Protein AF-A0A7X1M664-F1 (afdb_monomer_lite)

Radius of gyration: 10.83 Å; chains: 1; bounding box: 18×31×27 Å

Foldseek 3Di:
DPCPPPQDLVRDPLLVVCCVQLVDHSVVSVVLCVVPNSPSVVSSVVSNVVVVVD

Structure (mmCIF, N/CA/C/O backbone):
data_AF-A0A7X1M664-F1
#
_entry.id   AF-A0A7X1M664-F1
#
loop_
_atom_site.group_PDB
_atom_site.id
_atom_site.type_symbol
_atom_site.label_atom_id
_atom_site.label_alt_id
_atom_site.label_comp_id
_atom_site.label_asym_id
_atom_site.label_entity_id
_atom_site.label_seq_id
_atom_site.pdbx_PDB_ins_code
_atom_site.Cartn_x
_atom_site.Cartn_y
_atom_site.Cartn_z
_atom_site.occupancy
_atom_site.B_iso_or_equiv
_atom_site.auth_seq_id
_atom_site.auth_comp_id
_atom_site.auth_asym_id
_atom_site.auth_atom_id
_atom_site.pdbx_PDB_model_num
ATOM 1 N N . MET A 1 1 ? -0.760 -25.019 -12.861 1.00 42.59 1 MET A N 1
ATOM 2 C CA . MET A 1 1 ? 0.104 -24.084 -12.114 1.00 42.59 1 MET A CA 1
ATOM 3 C C . MET A 1 1 ? -0.624 -22.754 -12.052 1.00 42.59 1 MET A C 1
ATOM 5 O O . MET A 1 1 ? -1.022 -22.286 -13.105 1.00 42.59 1 MET A O 1
ATOM 9 N N . SER A 1 2 ? -0.879 -22.192 -10.868 1.00 44.34 2 SER A N 1
ATOM 10 C CA . SER A 1 2 ? -1.489 -20.859 -10.772 1.00 44.34 2 SER A CA 1
ATOM 11 C C . SER A 1 2 ? -0.451 -19.825 -11.189 1.00 44.34 2 SER A C 1
ATOM 13 O O . SER A 1 2 ? 0.483 -19.543 -10.439 1.00 44.34 2 SER A O 1
ATOM 15 N N . GLU A 1 3 ? -0.582 -19.327 -12.412 1.00 52.19 3 GLU A N 1
ATOM 16 C CA . GLU A 1 3 ? 0.210 -18.235 -12.964 1.00 52.19 3 GLU A CA 1
ATOM 17 C C . GLU A 1 3 ? -0.086 -16.981 -12.141 1.00 52.19 3 GLU A C 1
ATOM 19 O O . GLU A 1 3 ? -1.040 -16.252 -12.400 1.00 52.19 3 GLU A O 1
ATOM 24 N N . LYS A 1 4 ? 0.698 -16.747 -11.083 1.00 59.19 4 LYS A N 1
ATOM 25 C CA . LYS A 1 4 ? 0.746 -15.420 -10.478 1.00 59.19 4 LYS A CA 1
ATOM 26 C C . LYS A 1 4 ? 1.340 -14.506 -11.548 1.00 59.19 4 LYS A C 1
ATOM 28 O O . LYS A 1 4 ? 2.496 -14.744 -11.917 1.00 59.19 4 LYS A O 1
ATOM 33 N N . PRO A 1 5 ? 0.595 -13.519 -12.079 1.00 55.44 5 PRO A N 1
ATOM 34 C CA . PRO A 1 5 ? 1.160 -12.587 -13.036 1.00 55.44 5 PRO A CA 1
ATOM 35 C C . PRO A 1 5 ? 2.393 -11.973 -12.384 1.00 55.44 5 PRO A C 1
ATOM 37 O O . PRO A 1 5 ? 2.338 -11.413 -11.290 1.00 55.44 5 PRO A O 1
ATOM 40 N N . THR A 1 6 ? 3.538 -12.190 -13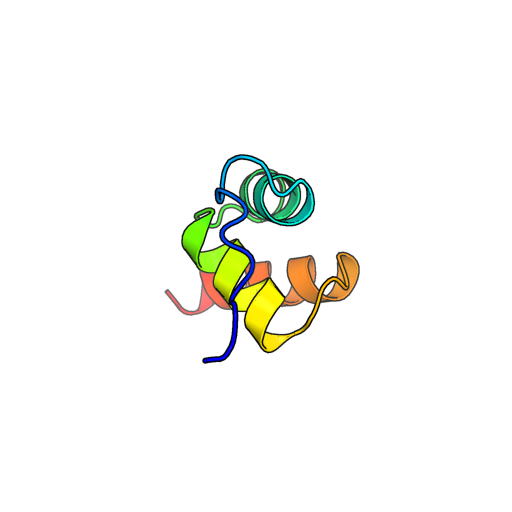.020 1.00 58.78 6 THR A N 1
ATOM 41 C CA . THR A 1 6 ? 4.853 -11.769 -12.539 1.00 58.78 6 THR A CA 1
ATOM 42 C C . THR A 1 6 ? 5.050 -10.290 -12.850 1.00 58.78 6 THR A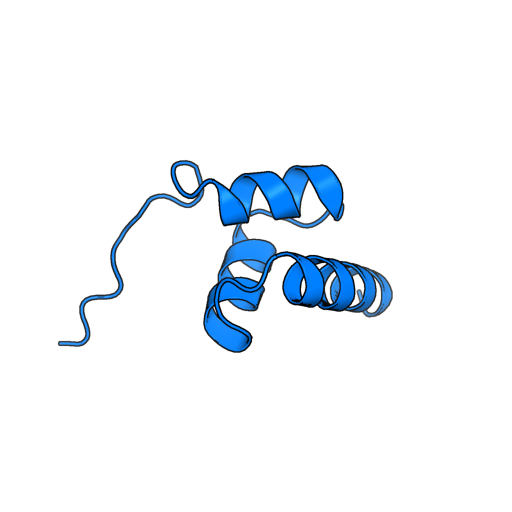 C 1
ATOM 44 O O . THR A 1 6 ? 6.122 -9.889 -13.294 1.00 58.78 6 THR A O 1
ATOM 47 N N . THR A 1 7 ? 4.000 -9.477 -12.691 1.00 62.31 7 THR A N 1
ATOM 48 C CA . THR A 1 7 ? 4.115 -8.033 -12.834 1.00 62.31 7 THR A CA 1
ATOM 49 C C . THR A 1 7 ? 5.142 -7.587 -11.802 1.00 62.31 7 THR A C 1
ATOM 51 O O . THR A 1 7 ? 4.965 -7.861 -10.606 1.00 62.31 7 THR A O 1
ATOM 54 N N . PRO A 1 8 ? 6.255 -6.974 -12.232 1.00 69.06 8 PRO A N 1
ATOM 55 C CA . PRO A 1 8 ? 7.237 -6.458 -11.302 1.00 69.06 8 PRO A CA 1
ATOM 56 C C . PRO A 1 8 ? 6.539 -5.524 -10.312 1.00 69.06 8 PRO A C 1
ATOM 58 O O . PRO A 1 8 ? 5.692 -4.724 -10.702 1.00 69.06 8 PRO A O 1
ATOM 61 N N . LEU A 1 9 ? 6.922 -5.582 -9.034 1.00 66.94 9 LEU A N 1
ATOM 62 C CA . LEU A 1 9 ? 6.439 -4.649 -7.999 1.00 66.94 9 LEU A CA 1
ATOM 63 C C . LEU A 1 9 ? 6.592 -3.179 -8.425 1.00 66.94 9 LEU A C 1
ATOM 65 O O . LEU A 1 9 ? 5.855 -2.308 -7.984 1.00 66.94 9 LEU A O 1
ATOM 69 N N . THR A 1 10 ? 7.581 -2.924 -9.280 1.00 66.00 10 THR A N 1
ATOM 70 C CA . THR A 1 10 ? 7.935 -1.628 -9.853 1.00 66.00 10 THR A CA 1
ATOM 71 C C . THR A 1 10 ? 7.133 -1.259 -11.100 1.00 66.00 10 THR A C 1
ATOM 73 O O . THR A 1 10 ? 7.376 -0.190 -11.649 1.00 66.00 10 THR A O 1
ATOM 76 N N . ASP A 1 11 ? 6.224 -2.103 -11.578 1.00 78.56 11 ASP A N 1
ATOM 77 C CA . ASP A 1 11 ? 5.376 -1.840 -12.749 1.00 78.56 11 ASP A CA 1
ATOM 78 C C . ASP A 1 11 ? 3.898 -1.677 -12.361 1.00 78.56 11 ASP A C 1
ATOM 80 O O . ASP A 1 11 ? 3.156 -0.963 -13.025 1.00 78.56 11 ASP A O 1
ATOM 84 N N . ASP A 1 12 ? 3.480 -2.258 -11.231 1.00 85.81 12 ASP A N 1
ATOM 85 C CA . ASP A 1 12 ? 2.099 -2.168 -10.754 1.00 85.81 12 ASP A CA 1
ATOM 86 C C . ASP A 1 12 ? 1.821 -0.785 -10.123 1.00 85.81 12 ASP A C 1
ATOM 88 O O . ASP A 1 12 ? 2.384 -0.412 -9.086 1.00 85.81 12 ASP A O 1
ATOM 92 N N . GLU A 1 13 ? 0.963 0.004 -10.776 1.00 88.94 13 GLU A N 1
ATOM 93 C CA . GLU A 1 13 ? 0.630 1.369 -10.350 1.00 88.94 13 GLU A CA 1
ATOM 94 C C . GLU A 1 13 ? -0.033 1.411 -8.969 1.00 88.94 13 GLU A C 1
ATOM 96 O O . GLU A 1 13 ? 0.218 2.338 -8.201 1.00 88.94 13 GLU A O 1
ATOM 101 N N . ASP A 1 14 ? -0.831 0.400 -8.613 1.00 87.81 14 ASP A N 1
ATOM 102 C CA . ASP A 1 14 ? -1.485 0.347 -7.304 1.00 87.81 14 ASP A CA 1
ATOM 103 C C . ASP A 1 14 ? -0.471 0.065 -6.187 1.00 87.81 14 ASP A C 1
ATOM 105 O O . ASP A 1 14 ? -0.577 0.628 -5.096 1.00 87.81 14 ASP A O 1
ATOM 109 N N . ILE A 1 15 ? 0.559 -0.744 -6.466 1.00 90.25 15 ILE A N 1
ATOM 110 C CA . ILE A 1 15 ? 1.664 -0.998 -5.530 1.00 90.25 15 ILE A CA 1
ATOM 111 C C . ILE A 1 15 ? 2.462 0.283 -5.283 1.00 90.25 15 ILE A C 1
ATOM 113 O O . ILE A 1 15 ? 2.720 0.621 -4.126 1.00 90.25 15 ILE A O 1
ATOM 117 N N . LYS A 1 16 ? 2.829 1.007 -6.350 1.00 89.94 16 LYS A N 1
ATOM 118 C CA . LYS A 1 16 ? 3.527 2.299 -6.236 1.00 89.94 16 LYS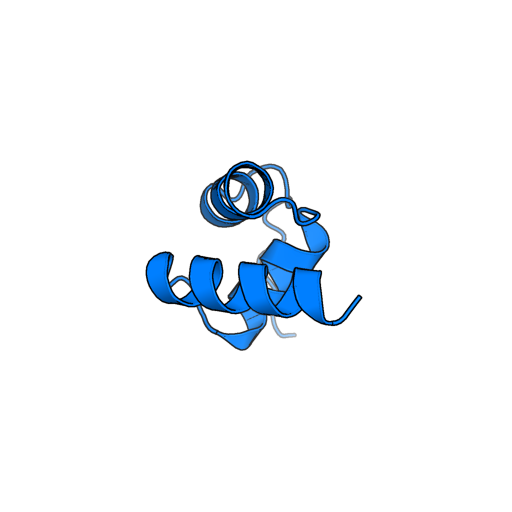 A CA 1
ATOM 119 C C . LYS A 1 16 ? 2.696 3.302 -5.459 1.00 89.94 16 LYS A C 1
ATOM 121 O O . LYS A 1 16 ? 3.174 3.857 -4.477 1.00 89.94 16 LYS A O 1
ATOM 126 N N . PHE A 1 17 ? 1.431 3.453 -5.844 1.00 89.94 17 PHE A N 1
ATOM 127 C CA . PHE A 1 17 ? 0.509 4.364 -5.187 1.00 89.94 17 PHE A CA 1
ATOM 128 C C . PHE A 1 17 ? 0.427 4.085 -3.684 1.00 89.94 17 PHE A C 1
ATOM 130 O O . PHE A 1 17 ? 0.539 5.011 -2.885 1.00 89.94 17 PHE A O 1
ATOM 137 N N . LEU A 1 18 ? 0.284 2.824 -3.274 1.00 90.12 18 LEU A N 1
ATOM 138 C CA . LEU A 1 18 ? 0.246 2.469 -1.856 1.00 90.12 18 LEU A CA 1
ATOM 139 C C . LEU A 1 18 ? 1.562 2.733 -1.137 1.00 90.12 18 LEU A C 1
ATOM 141 O O . LEU A 1 18 ? 1.534 3.264 -0.028 1.00 90.12 18 LEU A O 1
ATOM 145 N N . ALA A 1 19 ? 2.693 2.383 -1.746 1.00 89.94 19 ALA A N 1
ATOM 146 C CA . ALA A 1 19 ? 3.999 2.621 -1.148 1.00 89.94 19 ALA A CA 1
ATOM 147 C C . ALA A 1 19 ? 4.251 4.124 -0.931 1.00 89.94 19 ALA A C 1
ATOM 149 O O . ALA A 1 19 ? 4.670 4.527 0.151 1.00 89.94 19 ALA A O 1
ATOM 150 N N . GLU A 1 20 ? 3.905 4.957 -1.916 1.00 89.31 20 GLU A N 1
ATOM 151 C CA . GLU A 1 20 ? 4.073 6.414 -1.858 1.00 89.31 20 GLU A CA 1
ATOM 152 C C . GLU A 1 20 ? 3.068 7.109 -0.926 1.00 89.31 20 GLU A C 1
ATOM 154 O O . GLU A 1 20 ? 3.403 8.117 -0.310 1.00 89.31 20 GLU A O 1
ATOM 159 N N . ASN A 1 21 ? 1.839 6.591 -0.796 1.00 90.06 21 ASN A N 1
ATOM 160 C CA . ASN A 1 21 ? 0.775 7.249 -0.019 1.00 90.06 21 ASN A CA 1
ATOM 161 C C . ASN A 1 21 ? 0.566 6.672 1.387 1.00 90.06 21 ASN A C 1
ATOM 163 O O . ASN A 1 21 ? -0.106 7.300 2.206 1.00 90.06 21 ASN A O 1
ATOM 167 N N . SER A 1 22 ? 1.071 5.469 1.668 1.00 84.00 22 SER A N 1
ATOM 168 C CA . SER A 1 22 ? 0.857 4.781 2.950 1.00 84.00 22 SER A CA 1
ATOM 169 C C . SER A 1 22 ? 2.135 4.439 3.700 1.00 84.00 22 SER A C 1
ATOM 171 O O . SER A 1 22 ? 2.047 3.827 4.762 1.00 84.00 22 SER A O 1
ATOM 173 N N . ASP A 1 23 ? 3.299 4.877 3.208 1.00 86.38 23 ASP A N 1
ATOM 174 C CA . ASP A 1 23 ? 4.570 4.748 3.932 1.00 86.38 23 ASP A CA 1
ATOM 175 C C . ASP A 1 23 ? 4.924 3.268 4.225 1.00 86.38 23 ASP A C 1
ATOM 177 O O . ASP A 1 23 ? 5.506 2.932 5.256 1.00 86.38 23 ASP A O 1
ATOM 181 N N . ILE A 1 24 ? 4.516 2.371 3.318 1.00 88.69 24 ILE A N 1
ATOM 182 C CA . ILE A 1 24 ? 4.768 0.925 3.364 1.00 88.69 24 ILE A CA 1
ATOM 183 C C . ILE A 1 24 ? 5.677 0.501 2.208 1.00 88.69 24 ILE A C 1
ATOM 185 O O . ILE A 1 24 ? 5.753 1.156 1.171 1.00 88.69 24 ILE A O 1
ATOM 189 N N . SER A 1 25 ? 6.348 -0.639 2.349 1.00 88.94 25 SER A N 1
ATOM 190 C CA . SER A 1 25 ? 7.185 -1.181 1.276 1.00 88.94 25 SER A CA 1
ATOM 191 C C . SER A 1 25 ? 6.337 -1.725 0.111 1.00 88.94 25 SER A C 1
ATOM 193 O O . SER A 1 25 ? 5.268 -2.291 0.353 1.00 88.94 25 SER A O 1
ATOM 195 N N . PRO A 1 26 ? 6.830 -1.696 -1.146 1.00 88.81 26 PRO A N 1
ATOM 196 C CA . PRO A 1 26 ? 6.140 -2.281 -2.306 1.00 88.81 26 PRO A CA 1
ATOM 197 C C . PRO A 1 26 ? 5.741 -3.753 -2.111 1.00 88.81 26 PRO A C 1
ATOM 19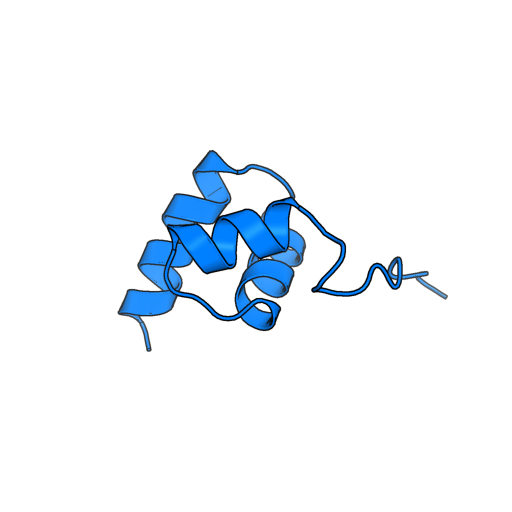9 O O . PRO A 1 26 ? 4.705 -4.205 -2.592 1.00 88.81 26 PRO A O 1
ATOM 202 N N . LEU A 1 27 ? 6.543 -4.508 -1.353 1.00 88.81 27 LEU A N 1
ATOM 203 C CA . LEU A 1 27 ? 6.232 -5.886 -0.969 1.00 88.81 27 LEU A CA 1
ATOM 204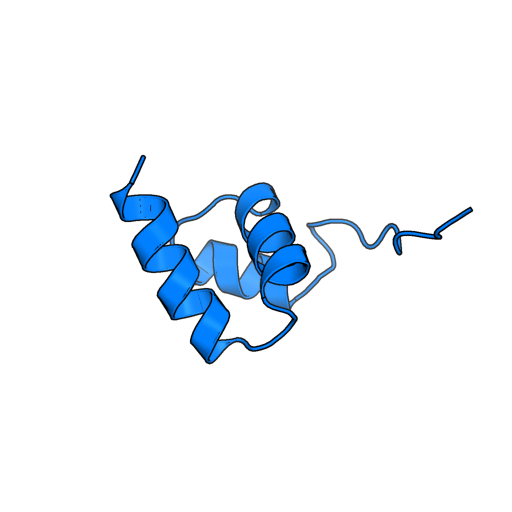 C C . LEU A 1 27 ? 4.976 -5.982 -0.089 1.00 88.81 27 LEU A C 1
ATOM 206 O O . LEU A 1 27 ? 4.121 -6.824 -0.353 1.00 88.81 27 LEU A O 1
ATOM 210 N N . GLN A 1 28 ? 4.844 -5.096 0.903 1.00 88.75 28 GLN A N 1
ATOM 211 C CA . GLN A 1 28 ? 3.674 -5.030 1.785 1.00 88.75 28 GLN A CA 1
ATOM 212 C C . GLN A 1 28 ? 2.437 -4.578 0.997 1.00 88.75 28 GLN A C 1
ATOM 214 O O . GLN A 1 28 ? 1.363 -5.152 1.148 1.00 88.75 28 GLN A O 1
ATOM 219 N N . ALA A 1 29 ? 2.595 -3.613 0.087 1.00 90.44 29 ALA A N 1
ATOM 220 C CA . ALA A 1 29 ? 1.521 -3.177 -0.803 1.00 90.44 29 ALA A CA 1
ATOM 221 C C . ALA A 1 29 ? 1.017 -4.319 -1.705 1.00 90.44 29 ALA A C 1
ATOM 223 O O . ALA A 1 29 ? -0.192 -4.508 -1.835 1.00 90.44 29 ALA A O 1
ATOM 224 N N . ARG A 1 30 ? 1.921 -5.142 -2.258 1.00 89.31 30 ARG A N 1
ATOM 225 C CA . ARG A 1 30 ? 1.542 -6.353 -3.005 1.00 89.31 30 ARG A CA 1
ATOM 226 C C . ARG A 1 30 ? 0.749 -7.327 -2.142 1.00 89.31 30 ARG A C 1
ATOM 228 O O . ARG A 1 30 ? -0.258 -7.851 -2.604 1.00 89.31 30 ARG A O 1
ATOM 235 N N . GLU A 1 31 ? 1.188 -7.574 -0.910 1.00 89.19 31 GLU A N 1
ATOM 236 C CA . GLU A 1 31 ? 0.460 -8.458 0.005 1.00 89.19 31 GLU A CA 1
ATOM 237 C C . GLU A 1 31 ? -0.939 -7.932 0.325 1.00 89.19 31 GLU A C 1
ATOM 239 O O . GLU A 1 31 ? -1.889 -8.713 0.352 1.00 89.19 31 GLU A O 1
ATOM 244 N N . LEU A 1 32 ? -1.093 -6.621 0.522 1.00 89.75 32 LEU A N 1
ATOM 245 C CA . LEU A 1 32 ? -2.404 -6.008 0.726 1.00 89.75 32 LEU A CA 1
ATOM 246 C C . LEU A 1 32 ? -3.298 -6.188 -0.505 1.00 89.75 32 LEU A C 1
ATOM 248 O O . LEU A 1 32 ? -4.455 -6.572 -0.356 1.00 89.75 32 LEU A O 1
ATOM 252 N N . ILE A 1 33 ? -2.763 -5.992 -1.712 1.00 89.31 33 ILE A N 1
ATOM 253 C CA . ILE A 1 33 ? -3.505 -6.200 -2.965 1.00 89.31 33 ILE A CA 1
ATOM 254 C C . ILE A 1 33 ? -3.886 -7.673 -3.150 1.00 89.31 33 ILE A C 1
ATOM 256 O O . ILE A 1 33 ? -5.016 -7.968 -3.534 1.00 89.31 33 ILE A O 1
ATOM 260 N N . GLU A 1 34 ? -2.990 -8.612 -2.837 1.00 88.88 34 GLU A N 1
ATOM 261 C CA . GLU A 1 34 ? -3.295 -10.048 -2.883 1.00 88.88 34 GLU A CA 1
ATOM 262 C C . GLU A 1 34 ? -4.371 -10.447 -1.857 1.00 88.88 34 GLU A C 1
ATOM 264 O O . GLU A 1 34 ? -5.185 -11.323 -2.143 1.00 88.88 34 GLU A O 1
ATOM 269 N N . ARG A 1 35 ? -4.401 -9.817 -0.675 1.00 88.75 35 ARG A N 1
ATOM 270 C CA . ARG A 1 35 ? -5.350 -10.148 0.406 1.00 88.75 35 ARG A CA 1
ATOM 271 C C . ARG A 1 35 ? -6.710 -9.470 0.258 1.00 88.75 35 ARG A C 1
ATOM 273 O O . ARG A 1 35 ? -7.730 -10.081 0.564 1.00 88.75 35 ARG A O 1
ATOM 280 N N . PHE A 1 36 ? -6.735 -8.212 -0.171 1.00 88.12 36 PHE A N 1
ATOM 281 C CA . PHE A 1 36 ? -7.935 -7.371 -0.173 1.00 88.12 36 PHE A CA 1
ATOM 282 C C . PHE A 1 36 ? -8.435 -7.010 -1.579 1.00 88.12 36 PHE A C 1
ATOM 284 O O . PHE A 1 36 ? -9.525 -6.448 -1.698 1.00 88.12 36 PHE A O 1
ATOM 291 N N . GLY A 1 37 ? -7.688 -7.358 -2.633 1.00 87.75 37 GLY A N 1
ATOM 292 C CA . GLY A 1 37 ? -7.966 -6.973 -4.018 1.00 87.75 37 GLY A CA 1
ATOM 293 C C . GLY A 1 37 ? -7.443 -5.574 -4.357 1.00 87.75 37 GLY A C 1
ATOM 294 O O . GLY A 1 37 ? -6.739 -4.957 -3.568 1.00 87.75 37 GLY A O 1
ATOM 295 N N . ARG A 1 38 ? -7.802 -5.049 -5.535 1.00 86.50 38 ARG A N 1
ATOM 296 C CA . ARG A 1 38 ? -7.372 -3.724 -6.038 1.00 86.50 38 ARG A CA 1
ATOM 297 C C . ARG A 1 38 ? -8.341 -2.583 -5.681 1.00 86.50 38 ARG A C 1
ATOM 299 O O . ARG A 1 38 ? -8.639 -1.725 -6.506 1.00 86.50 38 ARG A O 1
ATOM 306 N N . ASP A 1 39 ? -8.867 -2.568 -4.458 1.00 89.62 39 ASP A N 1
ATOM 307 C CA . ASP A 1 39 ? -9.663 -1.433 -3.972 1.00 89.62 39 ASP A CA 1
ATOM 308 C C . ASP A 1 39 ? -8.749 -0.416 -3.290 1.00 89.62 39 ASP A C 1
ATOM 310 O O . ASP A 1 39 ? -8.397 -0.561 -2.120 1.00 89.62 39 ASP A O 1
ATOM 314 N N . ARG A 1 40 ? -8.358 0.632 -4.021 1.00 86.75 40 ARG A N 1
ATOM 315 C CA . ARG A 1 40 ? -7.412 1.640 -3.521 1.00 86.75 40 ARG A CA 1
ATOM 316 C C . ARG A 1 40 ? -7.818 2.262 -2.190 1.00 86.75 40 ARG A C 1
ATOM 318 O O . ARG A 1 40 ? -6.950 2.523 -1.363 1.00 86.75 40 ARG A O 1
ATOM 325 N N . LYS A 1 41 ? -9.111 2.499 -1.958 1.00 89.56 41 LYS A N 1
ATOM 326 C CA . LYS A 1 41 ? -9.563 3.148 -0.723 1.00 89.56 41 LYS A CA 1
ATOM 327 C C . LYS A 1 41 ? -9.384 2.204 0.462 1.00 89.56 41 LYS A C 1
ATOM 329 O O . LYS A 1 41 ? -8.809 2.601 1.471 1.00 89.56 41 LYS A O 1
ATOM 334 N N . LYS A 1 42 ? -9.792 0.944 0.294 1.00 90.25 42 LYS A N 1
ATOM 335 C CA . LYS A 1 42 ? -9.606 -0.102 1.304 1.00 90.25 42 LYS A CA 1
ATOM 336 C C . LYS A 1 42 ? -8.127 -0.388 1.555 1.00 90.25 42 LYS A C 1
ATOM 338 O O . LYS A 1 42 ? -7.709 -0.497 2.700 1.00 90.25 42 LYS A O 1
ATOM 343 N N . LEU A 1 43 ? -7.324 -0.452 0.497 1.00 90.62 43 LEU A N 1
ATOM 344 C CA . LEU A 1 43 ? -5.889 -0.694 0.595 1.00 90.62 43 LEU A CA 1
ATOM 345 C C . LEU A 1 43 ? -5.164 0.414 1.371 1.00 90.62 43 LEU A C 1
ATOM 347 O O . LEU A 1 43 ? -4.297 0.091 2.171 1.00 90.62 43 LEU A O 1
ATOM 351 N N . LEU A 1 44 ? -5.536 1.690 1.200 1.00 90.12 44 LEU A N 1
ATOM 352 C CA . LEU A 1 44 ? -4.995 2.798 2.004 1.00 90.12 44 LEU A CA 1
ATOM 353 C C . LEU A 1 44 ? -5.361 2.669 3.492 1.00 90.12 44 LEU A C 1
ATOM 355 O O . LEU A 1 44 ? -4.541 2.963 4.361 1.00 90.12 44 LEU A O 1
ATOM 359 N N . GLU A 1 45 ? -6.592 2.258 3.805 1.00 91.56 45 GLU A N 1
ATOM 360 C CA . GLU A 1 45 ? -7.017 2.047 5.194 1.00 91.56 45 GLU A CA 1
ATOM 361 C C . GLU A 1 45 ? -6.268 0.882 5.842 1.00 91.56 45 GLU A C 1
ATOM 363 O O . GLU A 1 45 ? -5.771 1.013 6.962 1.00 91.56 45 GLU A O 1
ATOM 368 N N . GLU A 1 46 ? -6.134 -0.233 5.127 1.00 90.50 46 GLU A N 1
ATOM 369 C CA . GLU A 1 46 ? -5.406 -1.401 5.613 1.00 90.50 46 GLU A CA 1
ATOM 370 C C . GLU A 1 46 ? -3.900 -1.137 5.693 1.00 90.50 46 GLU A C 1
ATOM 372 O O . GLU A 1 46 ? -3.276 -1.533 6.670 1.00 90.50 46 GLU A O 1
ATOM 377 N N . ALA A 1 47 ? -3.316 -0.393 4.752 1.00 89.12 47 ALA A N 1
ATOM 378 C CA . ALA A 1 47 ? -1.908 -0.003 4.799 1.00 89.12 47 ALA A CA 1
ATOM 379 C C . ALA A 1 47 ? -1.577 0.855 6.030 1.00 89.12 47 ALA A C 1
ATOM 381 O O . ALA A 1 47 ? -0.552 0.637 6.677 1.00 89.12 47 ALA A O 1
ATOM 382 N N . LYS A 1 48 ? -2.472 1.776 6.415 1.00 87.56 48 LYS A N 1
ATOM 383 C CA . LYS A 1 48 ? -2.328 2.563 7.652 1.00 87.56 48 LYS A CA 1
ATOM 384 C C . LYS A 1 48 ? -2.347 1.691 8.907 1.00 87.56 48 LYS A C 1
ATOM 386 O O . LYS A 1 48 ? -1.569 1.943 9.822 1.00 87.56 48 LYS A O 1
ATOM 391 N N . LYS A 1 49 ? -3.215 0.675 8.953 1.00 87.19 49 LYS A N 1
ATOM 392 C CA . LYS A 1 49 ? -3.257 -0.292 10.064 1.00 87.19 49 LYS A CA 1
ATOM 393 C C . LYS A 1 49 ? -2.007 -1.167 10.081 1.00 87.19 49 LYS A C 1
ATOM 395 O O . LYS A 1 49 ? -1.410 -1.347 11.130 1.00 87.19 49 LYS A O 1
ATOM 400 N N . PHE A 1 50 ? -1.566 -1.626 8.911 1.00 81.88 50 PHE A N 1
ATOM 401 C CA . PHE A 1 50 ? -0.390 -2.477 8.750 1.00 81.88 50 PHE A CA 1
ATOM 402 C C . PHE A 1 50 ? 0.892 -1.816 9.270 1.00 81.88 50 PHE A C 1
ATOM 404 O O . PHE A 1 50 ? 1.719 -2.483 9.881 1.00 81.88 50 PHE A O 1
ATOM 411 N N . LYS A 1 51 ? 1.040 -0.496 9.079 1.00 74.94 51 LYS A N 1
ATOM 412 C CA . LYS A 1 51 ? 2.135 0.288 9.673 1.00 74.94 51 LYS A CA 1
ATOM 413 C C . LYS A 1 51 ? 2.022 0.412 11.196 1.00 74.94 51 LYS A C 1
ATOM 415 O O . LYS A 1 51 ? 3.042 0.462 11.868 1.00 74.94 51 LYS A O 1
ATOM 420 N N . ALA A 1 52 ? 0.808 0.513 11.734 1.00 71.69 52 ALA A N 1
ATOM 421 C CA . ALA A 1 52 ? 0.580 0.726 13.163 1.00 71.69 52 ALA A CA 1
ATOM 422 C C . ALA A 1 52 ? 0.794 -0.536 14.019 1.00 71.69 52 ALA A C 1
ATOM 424 O O . ALA A 1 52 ? 0.948 -0.416 15.231 1.00 71.69 52 ALA A O 1
ATOM 425 N N . GLU A 1 53 ? 0.793 -1.722 13.405 1.00 60.56 53 GLU A N 1
ATOM 426 C CA . GLU A 1 53 ? 1.021 -3.005 14.086 1.00 60.56 53 GLU A CA 1
ATOM 427 C C . GLU A 1 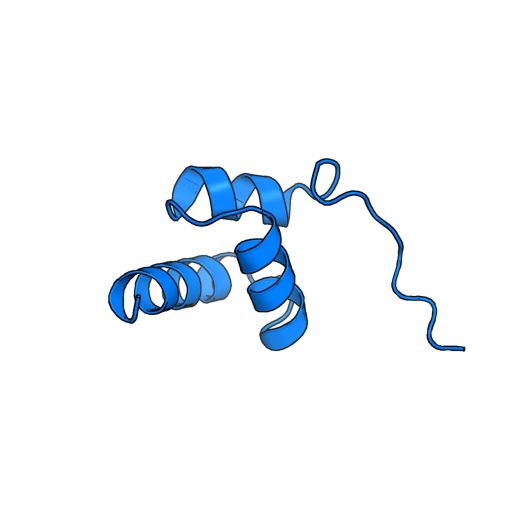53 ? 2.471 -3.524 13.973 1.00 60.56 53 GLU A C 1
ATOM 429 O O . GLU A 1 53 ? 2.749 -4.644 14.405 1.00 60.56 53 GLU A O 1
ATOM 434 N N . GLY A 1 54 ? 3.383 -2.729 13.396 1.00 53.19 54 GLY A N 1
ATOM 435 C CA . GLY A 1 54 ? 4.817 -3.025 13.262 1.00 53.19 54 GLY A CA 1
ATOM 436 C C . GLY A 1 54 ? 5.704 -2.229 14.211 1.00 53.19 54 GLY A C 1
ATOM 437 O O . GLY A 1 54 ? 5.352 -1.071 14.527 1.00 53.19 54 GLY A O 1
#

Secondary structure (DSSP, 8-state):
--------TTT-HHHHHHHHHHS--HHHHHHHHHHH-S-HHHHHHHHHHHHHT-

Sequence (54 aa):
MSEKPTTPLTDDEDIKFLAENSDISPLQARELIERFGRDRKKLLEEAKKFKAEG

pLDDT: mean 81.02, std 13.58, range [42.59, 91.56]